Protein AF-A0A382FUL7-F1 (afdb_monomer)

Secondary structure (DSSP, 8-state):
-----S---S--TTTTHHHHHHHHHHHHHHHHHHTHHHHHHHHHHHT---S-SS--HHHHHHHHHTS---

Radius of gyration: 22.39 Å; Cα contacts (8 Å, |Δi|>4): 14; chains: 1; bounding box: 40×24×71 Å

Mean predicted aligned error: 7.3 Å

Solvent-accessible surface area (backbone atoms only — not comparable to full-atom values): 4570 Å² total; per-residue (Å²): 134,85,88,84,78,95,76,76,77,94,64,59,97,66,68,55,48,68,58,54,53,50,54,52,51,55,52,52,58,44,36,73,74,52,40,69,60,42,50,50,52,49,36,36,70,76,70,69,39,84,73,74,89,72,80,53,70,66,59,52,53,57,54,55,72,72,51,86,85,125

Nearest PDB structures (foldseek):
  9cp9-assembly1_B  TM=7.734E-01  e=6.576E-03  Cupriavidus pinatubonensis JMP134
  9cp7-assembly1_B  TM=7.621E-01  e=1.326E-02  Cupriavidus pinatubonensis JMP134
  8wwe-assembly1_C  TM=7.034E-01  e=6.202E-02  Ruegeria pomeroyi DSS-3
  6an0-assembly1_A-2  TM=8.265E-01  e=1.357E+00  Elizabethkingia anophelis NUHP1

Sequence (70 aa):
MAIKYLKKAIKTPSTDDHKTRKAVQEILNDLEKRREEAIKEISKKFDKYEGEVVVSKEKIEEASKKVNQK

Organism: NCBI:txid408172

pLDDT: mean 90.35, std 5.89, range [67.62, 97.19]

Structure (mmCIF, N/CA/C/O backbone):
data_AF-A0A382FUL7-F1
#
_entry.id   AF-A0A382FUL7-F1
#
loop_
_atom_site.group_PDB
_atom_site.id
_atom_site.type_symbol
_atom_site.label_atom_id
_atom_site.label_alt_id
_atom_site.label_comp_id
_atom_site.label_asym_id
_atom_site.label_entity_id
_atom_site.label_seq_id
_atom_site.pdbx_PDB_ins_code
_atom_site.Cartn_x
_atom_site.Cartn_y
_atom_site.Cartn_z
_atom_site.occupancy
_atom_site.B_iso_or_equiv
_atom_site.auth_seq_id
_atom_site.auth_comp_id
_atom_site.auth_asym_id
_atom_site.auth_atom_id
_atom_site.pdbx_PDB_model_num
ATOM 1 N N . MET A 1 1 ? -2.858 1.756 -52.533 1.00 67.62 1 MET A N 1
ATOM 2 C CA . MET A 1 1 ? -1.865 2.789 -52.151 1.00 67.62 1 MET A CA 1
ATOM 3 C C . MET A 1 1 ? -1.543 2.634 -50.674 1.00 67.62 1 MET A C 1
ATOM 5 O O . MET A 1 1 ? -2.471 2.506 -49.888 1.00 67.62 1 MET A O 1
ATOM 9 N N . ALA A 1 2 ? -0.263 2.590 -50.300 1.00 76.69 2 ALA A N 1
ATOM 10 C CA . ALA A 1 2 ? 0.147 2.488 -48.899 1.00 76.69 2 ALA A CA 1
ATOM 11 C C . ALA A 1 2 ? 0.135 3.875 -48.233 1.00 76.69 2 ALA A C 1
ATOM 13 O O . ALA A 1 2 ? 0.635 4.843 -48.805 1.00 76.69 2 ALA A O 1
ATOM 14 N N . ILE A 1 3 ? -0.441 3.975 -47.035 1.00 85.62 3 ILE A N 1
ATOM 15 C CA . ILE A 1 3 ? -0.528 5.229 -46.273 1.00 85.62 3 ILE A CA 1
ATOM 16 C C . ILE A 1 3 ? 0.867 5.593 -45.739 1.00 85.62 3 ILE A C 1
ATOM 18 O O . ILE A 1 3 ? 1.492 4.804 -45.028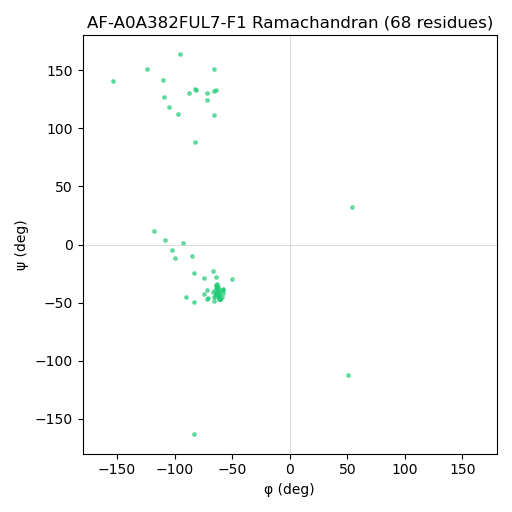 1.00 85.62 3 ILE A O 1
ATOM 22 N N . LYS A 1 4 ? 1.352 6.802 -46.055 1.00 87.56 4 LYS A N 1
ATOM 23 C CA . LYS A 1 4 ? 2.625 7.339 -45.550 1.00 87.56 4 LYS A CA 1
ATOM 24 C C . LYS A 1 4 ? 2.368 8.252 -44.352 1.00 87.56 4 LYS A C 1
ATOM 26 O O . LYS A 1 4 ? 1.805 9.332 -44.496 1.00 87.56 4 LYS A O 1
ATOM 31 N N . TYR A 1 5 ? 2.805 7.826 -43.171 1.00 86.25 5 TYR A N 1
ATOM 32 C CA . TYR A 1 5 ? 2.685 8.612 -41.942 1.00 86.25 5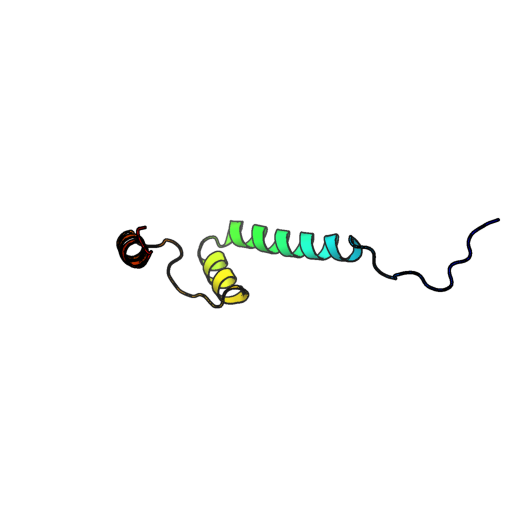 TYR A CA 1
ATOM 33 C C . TYR A 1 5 ? 3.891 9.544 -41.774 1.00 86.25 5 TYR A C 1
ATOM 35 O O . T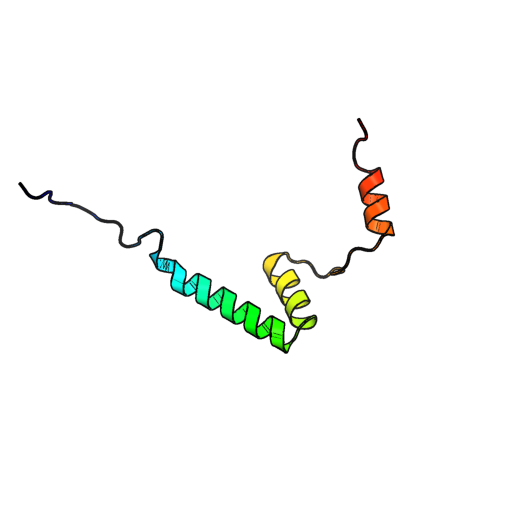YR A 1 5 ? 5.030 9.090 -41.858 1.00 86.25 5 TYR A O 1
ATOM 43 N N . LEU A 1 6 ? 3.640 10.829 -41.504 1.00 88.94 6 LEU A N 1
ATOM 44 C CA . LEU A 1 6 ? 4.680 11.853 -41.301 1.00 88.94 6 LEU A CA 1
ATOM 45 C C . LEU A 1 6 ? 5.247 11.865 -39.870 1.00 88.94 6 LEU A C 1
ATOM 47 O O . LEU A 1 6 ? 6.377 12.291 -39.654 1.00 88.94 6 LEU A O 1
ATOM 51 N N . LYS A 1 7 ? 4.475 11.384 -38.890 1.00 88.06 7 LYS A N 1
ATOM 52 C CA . LYS A 1 7 ? 4.881 11.248 -37.487 1.00 88.06 7 LYS A CA 1
ATOM 53 C C . LYS A 1 7 ? 4.086 10.121 -36.837 1.00 88.06 7 LYS A C 1
ATOM 55 O O . LYS A 1 7 ? 2.893 9.979 -37.095 1.00 88.06 7 LYS A O 1
ATOM 60 N N . LYS A 1 8 ? 4.743 9.331 -35.990 1.00 87.00 8 LYS A N 1
ATOM 61 C CA . LYS A 1 8 ? 4.110 8.299 -35.159 1.00 87.00 8 LYS A CA 1
ATOM 62 C C . LYS A 1 8 ? 4.453 8.540 -33.694 1.00 87.00 8 LYS A C 1
ATOM 64 O O . LYS A 1 8 ? 5.499 9.113 -33.387 1.00 87.00 8 LYS A O 1
ATOM 69 N N . ALA A 1 9 ? 3.559 8.124 -32.803 1.00 88.00 9 ALA A N 1
ATOM 70 C CA . ALA A 1 9 ? 3.851 8.110 -31.379 1.00 88.00 9 ALA A CA 1
ATOM 71 C C . ALA A 1 9 ? 4.995 7.122 -31.109 1.00 88.00 9 ALA A C 1
ATOM 73 O O . ALA A 1 9 ? 4.985 6.004 -31.619 1.00 88.00 9 ALA A O 1
ATOM 74 N N . ILE A 1 10 ? 5.982 7.556 -30.326 1.00 86.62 10 ILE A N 1
ATOM 75 C CA . ILE A 1 10 ? 7.128 6.720 -29.931 1.00 86.62 10 ILE A CA 1
ATOM 76 C C . ILE A 1 10 ? 6.691 5.696 -28.874 1.00 86.62 10 ILE A C 1
ATOM 78 O O . ILE A 1 10 ? 7.245 4.605 -28.798 1.00 86.62 10 ILE A O 1
ATOM 82 N N . LYS A 1 11 ? 5.677 6.050 -28.076 1.00 87.50 11 LYS A N 1
ATOM 83 C CA . LYS A 1 11 ? 5.084 5.199 -27.050 1.00 87.50 11 LYS A CA 1
ATOM 84 C C . LYS A 1 11 ? 3.675 4.774 -27.444 1.00 87.50 11 LYS A C 1
ATOM 86 O O . LYS A 1 11 ? 2.895 5.564 -27.972 1.00 87.50 11 LYS A O 1
ATOM 91 N N . THR A 1 12 ? 3.360 3.533 -27.129 1.00 85.62 12 THR A N 1
ATOM 92 C CA . THR A 1 12 ? 2.015 2.965 -27.056 1.00 85.62 12 THR A CA 1
ATOM 93 C C . THR A 1 12 ? 1.507 3.027 -25.609 1.00 85.62 12 THR A C 1
ATOM 95 O O . THR A 1 12 ? 2.323 3.171 -24.693 1.00 85.62 12 THR A O 1
ATOM 98 N N . PRO A 1 13 ? 0.191 2.862 -25.369 1.00 81.94 13 PRO A N 1
ATOM 99 C CA . PRO A 1 13 ? -0.360 2.753 -24.014 1.00 81.94 13 PRO A CA 1
ATOM 100 C C . PRO A 1 13 ? 0.365 1.724 -23.135 1.00 81.94 13 PRO A C 1
ATOM 102 O O . PRO A 1 13 ? 0.485 1.928 -21.938 1.00 81.94 13 PRO A O 1
ATOM 105 N N . SER A 1 14 ? 0.916 0.679 -23.754 1.00 84.94 14 SER A N 1
ATOM 106 C CA . SER A 1 14 ? 1.609 -0.428 -23.096 1.00 84.94 14 SER A CA 1
ATOM 107 C C . SER A 1 14 ? 3.131 -0.270 -22.952 1.00 84.94 14 SER A C 1
ATOM 109 O O . SER A 1 14 ? 3.809 -1.157 -22.438 1.00 84.94 14 SER A O 1
ATOM 111 N N . THR A 1 15 ? 3.718 0.848 -23.396 1.00 83.62 15 THR A N 1
ATOM 112 C CA . THR A 1 15 ? 5.188 1.020 -23.412 1.00 83.62 15 THR A CA 1
ATOM 113 C C . THR A 1 15 ? 5.828 1.014 -22.020 1.00 83.62 15 THR A C 1
ATOM 115 O O . THR A 1 15 ? 6.987 0.626 -21.885 1.00 83.62 15 THR A O 1
ATOM 118 N N . ASP A 1 16 ? 5.099 1.416 -20.978 1.00 85.31 16 ASP A N 1
ATOM 119 C CA . ASP A 1 16 ? 5.618 1.467 -19.606 1.00 85.31 16 ASP A CA 1
ATOM 120 C C . ASP A 1 16 ? 5.032 0.363 -18.690 1.00 85.31 16 ASP A C 1
ATOM 122 O O . ASP A 1 16 ? 5.420 0.269 -17.524 1.00 85.31 16 ASP A O 1
ATOM 126 N N . ASP A 1 17 ? 4.205 -0.550 -19.218 1.00 88.12 17 ASP A N 1
ATOM 127 C CA . ASP A 1 17 ? 3.549 -1.624 -18.447 1.00 88.12 17 ASP A CA 1
ATOM 128 C C . ASP A 1 17 ? 4.552 -2.529 -17.727 1.00 88.12 17 ASP A C 1
ATOM 130 O O . ASP A 1 17 ? 4.373 -2.877 -16.559 1.00 88.12 17 ASP A O 1
ATOM 134 N N . HIS A 1 18 ? 5.653 -2.880 -18.3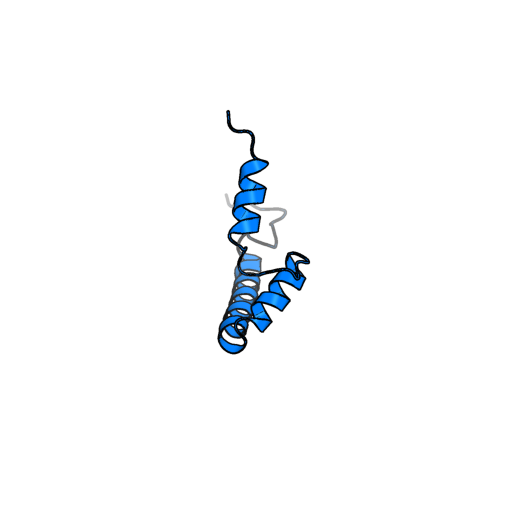99 1.00 89.19 18 HIS A N 1
ATOM 135 C CA . HIS A 1 18 ? 6.701 -3.716 -17.809 1.00 89.19 18 HIS A CA 1
ATOM 136 C C . HIS A 1 18 ? 7.354 -3.060 -16.589 1.00 89.19 18 HIS A C 1
ATOM 138 O O . HIS A 1 18 ? 7.683 -3.751 -15.624 1.00 89.19 18 HIS A O 1
ATOM 144 N N . LYS A 1 19 ? 7.526 -1.732 -16.609 1.00 90.19 19 LYS A N 1
ATOM 145 C CA . LYS A 1 19 ? 8.118 -0.989 -15.490 1.00 90.19 19 LYS A CA 1
ATOM 146 C C . LYS A 1 19 ? 7.157 -0.944 -14.312 1.00 90.19 19 LYS A C 1
ATOM 148 O O . LYS A 1 19 ? 7.566 -1.246 -13.195 1.00 90.19 19 LYS A O 1
ATOM 153 N N . THR A 1 20 ? 5.885 -0.643 -14.573 1.00 91.19 20 THR A N 1
ATOM 154 C CA . THR A 1 20 ? 4.836 -0.632 -13.546 1.00 91.19 20 THR A CA 1
ATOM 155 C C . THR A 1 20 ? 4.689 -2.008 -12.907 1.00 91.19 20 THR A C 1
ATOM 157 O O . THR A 1 20 ? 4.718 -2.126 -11.685 1.00 91.19 20 THR A O 1
ATOM 160 N N . ARG A 1 21 ? 4.635 -3.072 -13.717 1.00 94.19 21 ARG A N 1
ATOM 161 C CA . ARG A 1 21 ? 4.567 -4.453 -13.224 1.00 94.19 21 ARG A CA 1
ATOM 162 C C . ARG A 1 21 ? 5.760 -4.803 -12.339 1.00 94.19 21 ARG A C 1
ATOM 164 O O . ARG A 1 21 ? 5.570 -5.402 -11.284 1.00 94.19 21 ARG A O 1
ATOM 171 N N . LYS A 1 22 ? 6.976 -4.432 -12.753 1.00 95.75 22 LYS A N 1
ATOM 172 C CA . LYS A 1 22 ? 8.191 -4.676 -11.968 1.00 95.75 22 LYS A CA 1
ATOM 173 C C . LYS A 1 22 ? 8.134 -3.962 -10.614 1.00 95.75 22 LYS A C 1
ATOM 175 O O . LYS A 1 22 ? 8.377 -4.602 -9.598 1.00 95.75 22 LYS A O 1
ATOM 180 N N . ALA A 1 23 ? 7.744 -2.687 -10.597 1.00 94.81 23 ALA A N 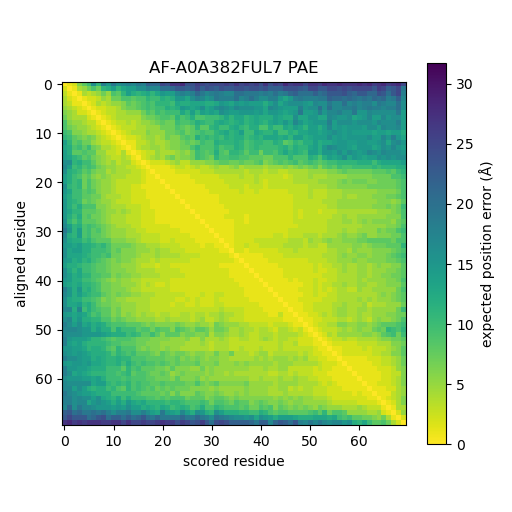1
ATOM 181 C CA . ALA A 1 23 ? 7.629 -1.909 -9.365 1.00 94.81 23 ALA A CA 1
ATOM 182 C C . ALA A 1 23 ? 6.598 -2.505 -8.389 1.00 94.81 23 ALA A C 1
ATOM 184 O O . ALA A 1 23 ? 6.875 -2.626 -7.199 1.00 94.81 23 ALA A O 1
ATOM 185 N N . VAL A 1 24 ? 5.433 -2.936 -8.887 1.00 95.62 24 VAL A N 1
ATOM 186 C CA . VAL A 1 24 ? 4.414 -3.597 -8.053 1.00 95.62 24 VAL A CA 1
ATOM 187 C C . VAL A 1 24 ? 4.934 -4.921 -7.495 1.00 95.62 24 VAL A C 1
ATOM 189 O O . VAL A 1 24 ? 4.748 -5.198 -6.314 1.00 95.62 24 VAL A O 1
ATOM 192 N N . GLN A 1 25 ? 5.625 -5.726 -8.307 1.00 96.94 25 GLN A N 1
ATOM 193 C CA . GLN A 1 25 ? 6.185 -6.996 -7.843 1.00 96.94 25 GLN A CA 1
ATOM 194 C C . GLN A 1 25 ? 7.230 -6.798 -6.736 1.00 96.94 25 GLN A C 1
ATOM 196 O O . GLN A 1 25 ? 7.250 -7.562 -5.775 1.00 96.94 25 GLN A O 1
ATOM 201 N N . GLU A 1 26 ? 8.084 -5.779 -6.849 1.00 96.44 26 GLU A N 1
ATOM 202 C CA . GLU A 1 26 ? 9.066 -5.440 -5.812 1.00 96.44 26 GLU A CA 1
ATOM 203 C C . GLU A 1 26 ? 8.383 -5.066 -4.491 1.00 96.44 26 GLU A C 1
ATOM 205 O O . GLU A 1 26 ? 8.788 -5.565 -3.442 1.00 96.44 26 GLU A O 1
ATOM 210 N N . ILE A 1 27 ? 7.305 -4.275 -4.547 1.00 95.94 27 ILE A N 1
ATOM 211 C CA . ILE A 1 27 ? 6.493 -3.925 -3.372 1.00 95.94 27 ILE A CA 1
ATOM 212 C C . ILE A 1 27 ? 5.885 -5.180 -2.731 1.00 95.94 27 ILE A C 1
ATOM 214 O O . ILE A 1 27 ? 5.982 -5.357 -1.520 1.00 95.94 27 ILE A O 1
ATOM 218 N N . LEU A 1 28 ? 5.288 -6.073 -3.525 1.00 96.50 28 LEU A N 1
ATOM 219 C CA . LEU A 1 28 ? 4.678 -7.304 -3.009 1.00 96.50 28 LEU A CA 1
ATOM 220 C C . LEU A 1 28 ? 5.709 -8.229 -2.347 1.00 96.50 28 LEU A C 1
ATOM 222 O O . LEU A 1 28 ? 5.459 -8.745 -1.260 1.00 96.50 28 LEU A O 1
ATOM 226 N N . ASN A 1 29 ? 6.882 -8.390 -2.963 1.00 97.19 29 ASN A N 1
ATOM 227 C CA . ASN A 1 29 ? 7.966 -9.206 -2.411 1.00 97.19 29 ASN A CA 1
ATOM 228 C C . ASN A 1 29 ? 8.492 -8.647 -1.078 1.00 97.19 29 ASN A C 1
ATOM 230 O O . ASN A 1 29 ? 8.935 -9.403 -0.213 1.00 97.19 29 ASN A O 1
ATOM 234 N N . ASP A 1 30 ? 8.497 -7.324 -0.928 1.00 95.81 30 ASP A N 1
ATOM 235 C CA . ASP A 1 30 ? 8.927 -6.656 0.296 1.00 95.81 30 ASP A CA 1
ATOM 236 C C . ASP A 1 30 ? 7.882 -6.782 1.416 1.00 95.81 30 ASP A C 1
ATOM 238 O O . ASP A 1 30 ? 8.217 -7.133 2.551 1.00 95.81 30 ASP A O 1
ATOM 242 N N . LEU A 1 31 ? 6.601 -6.614 1.073 1.00 95.06 31 LEU A N 1
ATOM 243 C CA . LEU A 1 31 ? 5.469 -6.846 1.973 1.00 95.06 31 LEU A CA 1
ATOM 244 C C . LEU A 1 31 ? 5.437 -8.283 2.510 1.00 95.06 31 LEU A C 1
ATOM 246 O O . LEU A 1 31 ? 5.157 -8.489 3.690 1.00 95.06 31 LEU A O 1
ATOM 250 N N . GLU A 1 32 ? 5.763 -9.279 1.685 1.00 95.50 32 GLU A N 1
ATOM 251 C CA . GLU A 1 32 ? 5.810 -10.682 2.113 1.00 95.50 32 GLU A CA 1
ATOM 252 C C . GLU A 1 32 ? 6.889 -10.935 3.182 1.00 95.50 32 GLU A C 1
ATOM 254 O O . GLU A 1 32 ? 6.674 -11.708 4.120 1.00 95.50 32 GLU A O 1
ATOM 259 N N . LYS A 1 33 ? 8.032 -10.245 3.078 1.00 96.00 33 LYS A N 1
ATOM 260 C CA . LYS A 1 33 ? 9.176 -10.411 3.986 1.00 96.00 33 LYS A CA 1
ATOM 261 C C . LYS A 1 33 ? 9.038 -9.606 5.273 1.00 96.00 33 LYS A C 1
ATOM 263 O O . LYS A 1 33 ? 9.249 -10.152 6.352 1.00 96.00 33 LYS A O 1
ATOM 268 N N . ARG A 1 34 ? 8.719 -8.312 5.160 1.00 95.31 34 ARG A N 1
ATOM 269 C CA . ARG A 1 34 ? 8.737 -7.348 6.278 1.00 95.31 34 ARG A CA 1
ATOM 270 C C . ARG A 1 34 ? 7.356 -7.065 6.875 1.00 95.31 34 ARG A C 1
ATOM 272 O O . ARG A 1 34 ? 7.267 -6.480 7.951 1.00 95.31 34 ARG A O 1
ATOM 279 N N . ARG A 1 35 ? 6.278 -7.498 6.210 1.00 93.44 35 ARG A N 1
ATOM 280 C CA . ARG A 1 35 ? 4.884 -7.410 6.680 1.00 93.44 35 ARG A CA 1
ATOM 281 C C . ARG A 1 35 ? 4.512 -5.999 7.153 1.00 93.44 35 ARG A C 1
ATOM 283 O O . ARG A 1 35 ? 4.431 -5.087 6.336 1.00 93.44 35 ARG A O 1
ATOM 290 N N . GLU A 1 36 ? 4.265 -5.814 8.450 1.00 91.75 36 GLU A N 1
ATOM 291 C CA . GLU A 1 36 ? 3.734 -4.565 9.006 1.00 91.75 36 GLU A CA 1
ATOM 292 C C . GLU A 1 36 ? 4.671 -3.366 8.835 1.00 91.75 36 GLU A C 1
ATOM 294 O O . GLU A 1 36 ? 4.196 -2.252 8.614 1.00 91.75 36 GLU A O 1
ATOM 299 N N . GLU A 1 37 ? 5.987 -3.568 8.911 1.00 92.44 37 GLU A N 1
ATOM 300 C CA . GLU A 1 37 ? 6.956 -2.477 8.760 1.00 92.44 37 GLU A CA 1
ATOM 301 C C . GLU A 1 37 ? 6.921 -1.903 7.340 1.00 92.44 37 GLU A C 1
ATOM 303 O O . GLU A 1 37 ? 6.818 -0.688 7.162 1.00 92.44 37 GLU A O 1
ATOM 308 N N . ALA A 1 38 ? 6.897 -2.779 6.329 1.00 94.50 38 ALA A N 1
ATOM 309 C CA . ALA A 1 38 ? 6.789 -2.368 4.932 1.00 94.50 38 ALA A CA 1
ATOM 310 C C . ALA A 1 38 ? 5.463 -1.648 4.645 1.00 94.50 38 ALA A C 1
ATOM 312 O O . ALA A 1 38 ? 5.458 -0.648 3.929 1.00 94.50 38 ALA A O 1
ATOM 313 N N . ILE A 1 39 ? 4.347 -2.087 5.244 1.00 92.81 39 ILE A N 1
ATOM 314 C CA . ILE A 1 39 ? 3.051 -1.397 5.104 1.00 92.81 39 ILE A CA 1
ATOM 315 C C . ILE A 1 39 ? 3.143 0.037 5.638 1.00 92.81 39 ILE A C 1
ATOM 317 O O . ILE A 1 39 ? 2.727 0.969 4.952 1.00 92.81 39 ILE A O 1
ATOM 321 N N . LYS A 1 40 ? 3.725 0.236 6.828 1.00 92.69 40 LYS A N 1
ATOM 322 C CA . LYS A 1 40 ? 3.881 1.574 7.425 1.00 92.69 40 LYS A CA 1
ATOM 323 C C . LYS A 1 40 ? 4.754 2.485 6.561 1.00 92.69 40 LYS A C 1
ATOM 325 O O . LYS A 1 40 ? 4.404 3.643 6.337 1.00 92.69 40 LYS A O 1
ATOM 330 N N . GLU A 1 41 ? 5.863 1.968 6.037 1.00 93.50 41 GLU A N 1
ATOM 331 C CA . GLU A 1 41 ? 6.747 2.723 5.142 1.00 93.50 41 GLU A CA 1
ATOM 332 C C . GLU A 1 41 ? 6.057 3.114 3.827 1.00 93.50 41 GLU A C 1
ATOM 334 O O . GLU A 1 41 ? 6.209 4.245 3.357 1.00 93.50 41 GLU A O 1
ATOM 339 N N . ILE A 1 42 ? 5.276 2.202 3.244 1.00 94.25 42 ILE A N 1
ATOM 340 C CA . ILE A 1 42 ? 4.522 2.440 2.009 1.00 94.25 42 ILE A CA 1
ATOM 341 C C . ILE A 1 42 ? 3.441 3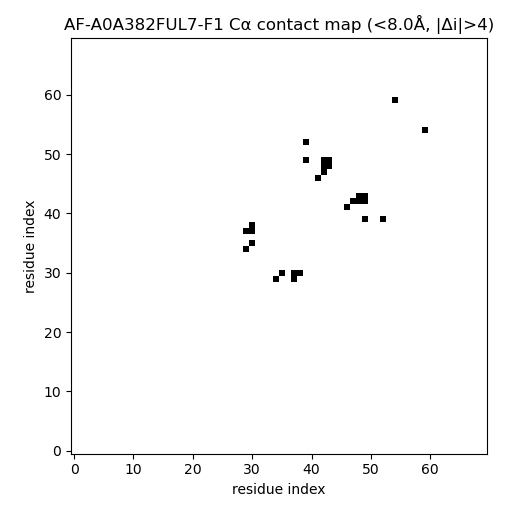.500 2.238 1.00 94.25 42 ILE A C 1
AT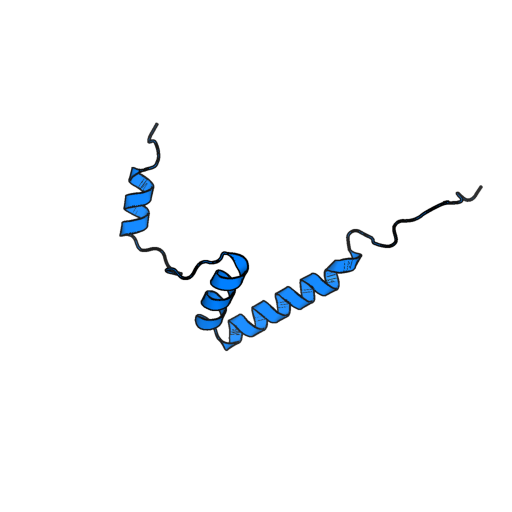OM 343 O O . ILE A 1 42 ? 3.393 4.470 1.477 1.00 94.25 42 ILE A O 1
ATOM 347 N N . SER A 1 43 ? 2.642 3.387 3.303 1.00 93.44 43 SER A N 1
ATOM 348 C CA . SER A 1 43 ? 1.624 4.392 3.651 1.00 93.44 43 SER A CA 1
ATOM 349 C C . SER A 1 43 ? 2.239 5.771 3.898 1.00 93.44 43 SER A C 1
ATOM 351 O O . SER A 1 43 ? 1.719 6.785 3.429 1.00 93.44 43 SER A O 1
ATOM 353 N N . LYS A 1 44 ? 3.409 5.834 4.544 1.00 94.88 44 LYS A N 1
ATOM 354 C CA . LYS A 1 44 ? 4.145 7.092 4.712 1.00 94.88 44 LYS A CA 1
ATOM 355 C C . LYS A 1 44 ? 4.630 7.659 3.376 1.00 94.88 44 LYS A C 1
ATOM 357 O O . LYS A 1 44 ? 4.598 8.870 3.170 1.00 94.88 44 LYS A O 1
ATOM 362 N N . LYS A 1 45 ? 5.095 6.811 2.459 1.00 94.50 45 LYS A N 1
ATOM 363 C CA . LYS A 1 45 ? 5.648 7.247 1.172 1.00 94.50 45 LYS A CA 1
ATOM 364 C C . LYS A 1 45 ? 4.579 7.770 0.213 1.00 94.50 45 LYS A C 1
ATOM 366 O O . LYS A 1 45 ? 4.800 8.804 -0.415 1.00 94.50 45 LYS A O 1
ATOM 371 N N . PHE A 1 46 ? 3.469 7.050 0.066 1.00 94.75 46 PHE A N 1
ATOM 372 C CA . PHE A 1 46 ? 2.438 7.373 -0.924 1.00 94.75 46 PHE A CA 1
ATOM 373 C C . PHE A 1 46 ? 1.367 8.308 -0.364 1.00 94.75 46 PHE A C 1
ATOM 375 O O . PHE A 1 46 ? 1.063 9.319 -0.995 1.00 94.75 46 PHE A O 1
ATOM 382 N N . ASP A 1 47 ? 0.884 8.031 0.847 1.00 94.25 47 ASP A N 1
ATOM 383 C CA . ASP A 1 47 ? -0.242 8.755 1.445 1.00 94.25 47 ASP A CA 1
ATOM 384 C C . ASP A 1 47 ? 0.202 9.791 2.485 1.00 94.25 47 ASP A C 1
ATOM 386 O O . ASP A 1 47 ? -0.621 10.543 3.006 1.00 94.25 47 ASP A O 1
ATOM 390 N N . LYS A 1 48 ? 1.508 9.850 2.795 1.00 95.62 48 LYS A N 1
ATOM 391 C CA . LYS A 1 48 ? 2.068 10.679 3.879 1.00 95.62 48 LYS A CA 1
ATOM 392 C C . LYS A 1 48 ? 1.385 10.404 5.222 1.00 95.62 48 LYS A C 1
ATOM 394 O O . LYS A 1 48 ? 1.256 11.301 6.053 1.00 95.62 48 LYS A O 1
ATOM 399 N N . TYR A 1 49 ? 0.956 9.159 5.421 1.00 93.25 49 TYR A N 1
ATOM 400 C CA . TYR A 1 49 ? 0.205 8.725 6.588 1.00 93.25 49 TYR A CA 1
ATOM 401 C C . TYR A 1 49 ? 1.055 7.834 7.496 1.00 93.25 49 TYR A C 1
ATOM 403 O O . TYR A 1 49 ? 1.608 6.831 7.053 1.00 93.25 49 TYR A O 1
ATOM 411 N N . GLU A 1 50 ? 1.120 8.193 8.778 1.00 89.62 50 GLU A N 1
ATOM 412 C CA . GLU A 1 50 ? 1.833 7.445 9.828 1.00 89.62 50 GLU A CA 1
ATOM 413 C C . GLU A 1 50 ? 0.894 6.947 10.941 1.00 89.62 50 GLU A C 1
ATOM 415 O O . GLU A 1 50 ? 1.348 6.542 12.009 1.00 89.62 50 GLU A O 1
ATOM 420 N N . GLY A 1 51 ? -0.421 7.022 10.727 1.00 87.38 51 GLY A N 1
ATOM 421 C CA . GLY A 1 51 ? -1.400 6.641 11.738 1.00 87.38 51 GLY A CA 1
ATOM 422 C C . GLY A 1 51 ? -1.691 5.139 11.785 1.00 87.38 51 GLY A C 1
ATOM 423 O O . GLY A 1 51 ? -0.949 4.296 11.280 1.00 87.38 51 GLY A O 1
ATOM 424 N N . GLU A 1 52 ? -2.802 4.802 12.432 1.00 87.81 52 GLU A N 1
ATOM 425 C CA . GLU A 1 52 ? -3.229 3.421 12.642 1.00 87.81 52 GLU A CA 1
ATOM 426 C C . GLU A 1 52 ? -3.595 2.722 11.328 1.00 87.81 52 GLU A C 1
ATOM 428 O O . GLU A 1 52 ? -4.380 3.230 10.530 1.00 87.81 52 GLU A O 1
ATOM 433 N N . VAL A 1 53 ? -3.070 1.508 11.138 1.00 87.44 53 VAL A N 1
ATOM 434 C CA . VAL A 1 53 ? -3.426 0.651 9.992 1.00 87.44 53 VAL A CA 1
ATOM 435 C C . VAL A 1 53 ? -4.844 0.097 10.144 1.00 87.44 53 VAL A C 1
ATOM 437 O O . VAL A 1 53 ? -5.593 0.011 9.175 1.00 87.44 53 VAL A O 1
ATOM 440 N N . VAL A 1 54 ? -5.225 -0.270 11.371 1.00 90.81 54 VAL A N 1
ATOM 441 C CA . VAL A 1 54 ? -6.572 -0.743 11.703 1.00 90.81 54 VAL A CA 1
ATOM 442 C C . VAL A 1 54 ? -7.298 0.366 12.442 1.00 90.81 54 VAL A C 1
ATOM 444 O O . VAL A 1 54 ? -6.886 0.765 13.527 1.00 90.81 54 VAL A O 1
ATOM 447 N N . VAL A 1 55 ? -8.393 0.849 1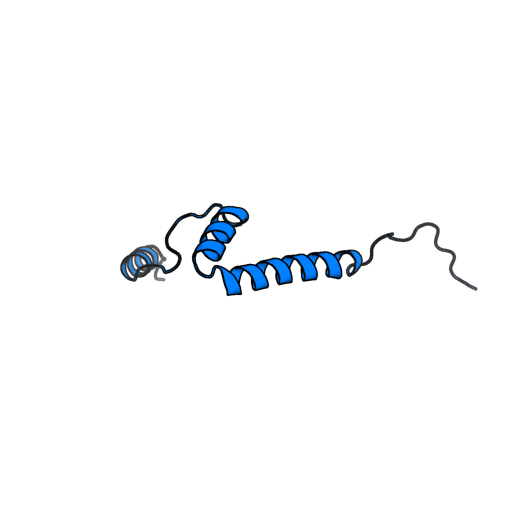1.864 1.00 91.25 55 VAL A N 1
ATOM 448 C CA . VAL A 1 55 ? -9.198 1.912 12.471 1.00 91.25 55 VAL A CA 1
ATOM 449 C C . VAL A 1 55 ? -9.960 1.361 13.678 1.00 91.25 55 VAL A C 1
ATOM 451 O O . VAL A 1 55 ? -10.634 0.332 13.583 1.00 91.25 55 VAL A O 1
ATOM 454 N N . SER A 1 56 ? -9.874 2.051 14.818 1.00 93.75 56 SER A N 1
ATOM 455 C CA . SER A 1 56 ? -10.618 1.675 16.022 1.00 93.75 56 SER A CA 1
ATOM 456 C C . SER A 1 56 ? -12.134 1.823 15.838 1.00 93.75 56 SER A C 1
ATOM 458 O O . SER A 1 56 ? -12.620 2.678 15.093 1.00 93.75 56 SER A O 1
ATOM 460 N N . LYS A 1 57 ? -12.908 1.004 16.563 1.00 93.44 57 LYS A N 1
ATOM 461 C CA . LYS A 1 57 ? -14.382 1.063 16.539 1.00 93.44 57 LYS A CA 1
ATOM 462 C C . LYS A 1 57 ? -14.913 2.442 16.938 1.00 93.44 57 LYS A C 1
ATOM 464 O O . LYS A 1 57 ? -15.858 2.931 16.331 1.00 93.44 57 LYS A O 1
ATOM 469 N N . GLU A 1 58 ? -14.264 3.078 17.908 1.00 91.88 58 GLU A N 1
ATOM 470 C CA . GLU A 1 58 ? -14.618 4.412 18.399 1.00 91.88 58 GLU A CA 1
ATOM 471 C C . GLU A 1 58 ? -14.500 5.473 17.299 1.00 91.88 58 GLU A C 1
ATOM 473 O O . GLU A 1 58 ? -15.430 6.250 17.090 1.00 91.88 58 GLU A O 1
ATOM 478 N N . LYS A 1 59 ? -13.400 5.457 16.531 1.00 91.19 59 LYS A N 1
ATOM 479 C CA . LYS A 1 59 ? -13.203 6.381 15.404 1.00 91.19 59 LYS A CA 1
ATOM 480 C C . LYS A 1 59 ? -14.248 6.180 14.310 1.00 91.19 59 LYS A C 1
ATOM 482 O O . LYS A 1 59 ? -14.705 7.154 13.714 1.00 91.19 59 LYS A O 1
ATOM 487 N N . ILE A 1 60 ? -14.648 4.933 14.055 1.00 92.38 60 ILE A N 1
ATOM 488 C CA . ILE A 1 60 ? -15.708 4.615 13.087 1.00 92.38 60 ILE A CA 1
ATOM 489 C C . ILE A 1 60 ? -17.052 5.185 13.557 1.00 92.38 60 ILE A C 1
ATOM 491 O O . ILE A 1 60 ? -17.776 5.794 12.766 1.00 92.38 60 ILE A O 1
ATOM 495 N N . GLU A 1 61 ? -17.389 5.025 14.836 1.00 92.25 61 GLU A N 1
ATOM 496 C CA . GLU A 1 61 ? -18.638 5.540 15.401 1.00 92.25 61 GLU A CA 1
ATOM 497 C C . GLU A 1 61 ? -18.668 7.079 15.419 1.00 92.25 61 GLU A C 1
ATOM 499 O O . GLU A 1 61 ? -19.676 7.690 15.057 1.00 92.25 61 GLU A O 1
ATOM 504 N N . GLU A 1 62 ? -17.547 7.719 15.766 1.00 91.75 62 GLU A N 1
ATOM 505 C CA . GLU A 1 62 ? -17.395 9.176 15.713 1.00 91.75 62 GLU A CA 1
ATOM 506 C C . GLU A 1 62 ? -17.555 9.707 14.282 1.00 91.75 62 GLU A C 1
ATOM 508 O O . GLU A 1 62 ? -18.283 10.676 14.053 1.00 91.75 62 GLU A O 1
ATOM 513 N N . ALA A 1 63 ? -16.913 9.063 13.303 1.00 91.62 63 ALA A N 1
ATOM 514 C CA . ALA A 1 63 ? -17.052 9.426 11.897 1.00 91.62 63 ALA A CA 1
ATOM 515 C C . ALA A 1 63 ? -18.498 9.249 11.408 1.00 91.62 63 ALA A C 1
ATOM 517 O O . ALA A 1 63 ? -19.016 10.115 10.707 1.00 91.62 63 ALA A O 1
ATOM 518 N N . SER A 1 64 ? -19.177 8.180 11.836 1.00 90.06 64 SER A N 1
ATOM 519 C CA . SER A 1 64 ? -20.569 7.896 11.463 1.00 90.06 64 SER A CA 1
ATOM 520 C C . SER A 1 64 ? -21.542 8.971 11.959 1.00 90.06 64 SER A C 1
ATOM 522 O O . SER A 1 64 ? -22.462 9.341 11.235 1.00 90.06 64 SER A O 1
ATOM 524 N N . LYS A 1 65 ? -21.314 9.5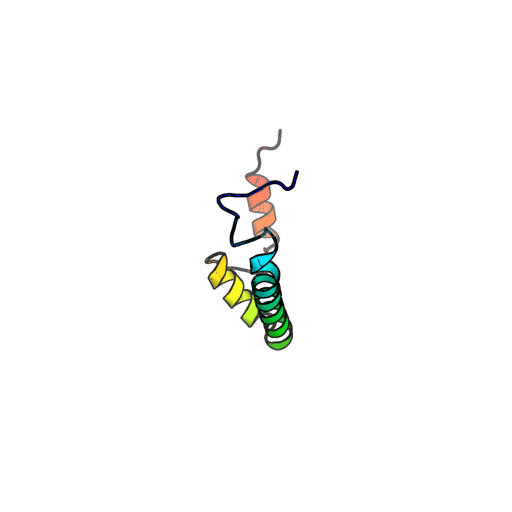35 13.154 1.00 92.38 65 LYS A N 1
ATOM 525 C CA . LYS A 1 65 ? -22.115 10.647 13.709 1.00 92.38 65 LYS A CA 1
ATOM 526 C C . LYS A 1 65 ? -21.970 11.954 12.919 1.00 92.38 65 LYS A C 1
ATOM 528 O O . LYS A 1 65 ? -22.852 12.803 12.989 1.00 92.38 65 LYS A O 1
ATOM 533 N N . LYS A 1 66 ? -20.871 12.129 12.176 1.00 91.81 66 LYS A N 1
ATOM 534 C CA . LYS A 1 66 ? -20.605 13.321 11.348 1.00 91.81 66 LYS A CA 1
ATOM 535 C C . LYS A 1 66 ? -21.252 13.243 9.961 1.00 91.81 66 LYS A C 1
ATOM 537 O O . LYS A 1 66 ? -21.256 14.238 9.238 1.00 91.81 66 LYS A O 1
ATOM 542 N N . VAL A 1 67 ? -21.781 12.082 9.573 1.00 90.81 67 VAL A N 1
ATOM 543 C CA . VAL A 1 67 ? -22.499 11.908 8.307 1.00 90.81 67 VAL A CA 1
ATOM 544 C C . VAL A 1 67 ? -23.936 12.394 8.478 1.00 90.81 67 VAL A C 1
ATOM 546 O O . VAL A 1 67 ? -24.607 12.051 9.448 1.00 90.81 67 VAL A O 1
ATOM 549 N N . ASN A 1 68 ? -24.419 13.194 7.527 1.00 87.12 68 ASN A N 1
ATOM 550 C CA . ASN A 1 68 ? -25.802 13.660 7.525 1.00 87.12 68 ASN A CA 1
ATOM 551 C C . ASN A 1 68 ? -26.757 12.471 7.319 1.00 87.12 68 ASN A C 1
ATOM 553 O O . ASN A 1 68 ? -26.788 11.881 6.237 1.00 87.12 68 ASN A O 1
ATOM 557 N N . GLN A 1 69 ? -27.517 12.131 8.360 1.00 74.69 69 GLN A N 1
ATOM 558 C CA . GLN A 1 69 ? -28.580 11.133 8.313 1.00 74.69 69 GLN A CA 1
ATOM 559 C C . GLN A 1 69 ? -29.833 11.799 7.745 1.00 74.69 69 GLN A C 1
ATOM 561 O O . GLN A 1 69 ? -30.620 12.394 8.477 1.00 74.69 69 GLN A O 1
ATOM 566 N N . LYS A 1 70 ? -29.959 11.774 6.420 1.00 67.94 70 LYS A N 1
ATOM 567 C CA . LYS A 1 70 ? -31.217 12.117 5.759 1.00 67.94 70 LYS A CA 1
ATOM 568 C C . LYS A 1 70 ? -32.251 11.017 5.953 1.00 67.94 70 LYS A C 1
ATOM 570 O O . LYS A 1 70 ? -31.841 9.835 5.915 1.00 67.94 70 LYS A O 1
#

Foldseek 3Di:
DDDDDPDDDPDDPCRCVVVVVVVVVVLVVVCVPVPPVSVQVVCCVPVVDNDDPDDDPVVVVVVVVVDDDD

InterPro domains:
  IPR012131 Histidinol dehydrogenase [PF00815] (12-69)